Protein AF-A0A7W6JEL3-F1 (afdb_monomer)

Mean predicted aligned error: 12.65 Å

Solvent-accessible surface area (backbone atoms only — not comparable to full-atom values): 7983 Å² total; per-residue (Å²): 144,86,88,85,83,89,83,84,85,78,84,80,85,81,78,79,81,81,77,80,80,76,74,81,76,77,77,74,63,76,65,73,78,26,71,83,51,89,90,61,58,44,45,56,64,44,79,46,52,68,56,49,46,54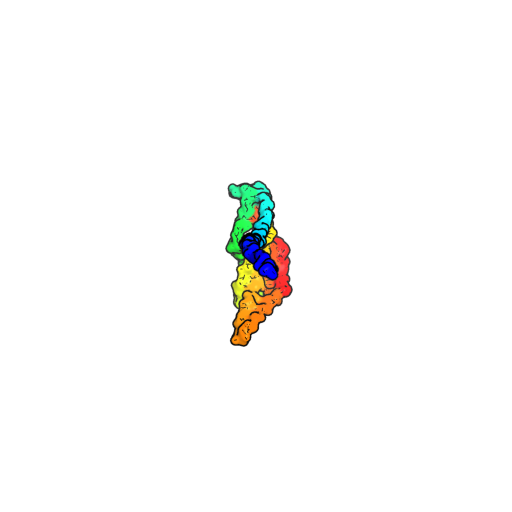,54,48,54,57,47,39,60,72,78,41,72,82,64,58,60,80,79,26,67,43,73,50,48,45,84,67,45,58,27,33,46,35,36,44,32,45,74,70,42,74,44,96,87,72,46,75,49,69,65,79,44,59,63,30,61,28,33,34,33,30,17,51,80,53,52,75,42,79,75,44,62,37,99

Nearest PDB structures (foldseek):
  6ue5-assembly1_A  TM=3.351E-01  e=3.916E+00  Homo sapiens
  6ud7-assembly1_A  TM=3.913E-01  e=7.411E+00  Homo sapiens
  8cht-assembly4_D  TM=2.716E-01  e=5.234E+00  Homo sapiens
  8cht-assembly1_A  TM=3.547E-01  e=9.904E+00  Homo sapiens

Secondary structure (DSSP, 8-state):
--------------------------PPPPPPPPPP-SSSTTS-S--SHHHHHHHHHHHHHHH-TT--TTTS-EEEEEE-SSEEEEEEE---EE-TTS-EE-----SSEEEEEETTT--EEEEEE--

pLDDT: mean 81.0, std 17.25, range [42.19, 98.31]

Structure (mmCIF, N/CA/C/O backbone):
data_AF-A0A7W6JEL3-F1
#
_entry.id   AF-A0A7W6JEL3-F1
#
loop_
_atom_site.group_PDB
_atom_site.id
_atom_site.type_symbol
_atom_site.label_atom_id
_atom_site.label_alt_id
_atom_site.label_comp_id
_atom_site.label_asym_id
_atom_site.label_entity_id
_atom_site.label_seq_id
_atom_site.pdbx_PDB_ins_code
_atom_site.Cartn_x
_atom_site.Cartn_y
_atom_site.Cartn_z
_atom_site.occupancy
_atom_site.B_iso_or_equiv
_atom_site.auth_seq_id
_atom_site.auth_comp_id
_atom_site.auth_asym_id
_atom_site.auth_atom_id
_atom_site.pdbx_PDB_model_num
ATOM 1 N N . MET A 1 1 ? 8.467 93.451 22.402 1.00 47.28 1 MET A N 1
ATOM 2 C CA . MET A 1 1 ? 9.719 92.670 22.307 1.00 47.28 1 MET A CA 1
ATOM 3 C C . MET A 1 1 ? 9.580 91.406 23.145 1.00 47.28 1 MET A C 1
ATOM 5 O O . MET A 1 1 ? 9.642 91.501 24.361 1.00 47.28 1 MET A O 1
ATOM 9 N N . SER A 1 2 ? 9.320 90.256 22.518 1.00 46.19 2 SER A N 1
ATOM 10 C CA . SER A 1 2 ? 9.691 88.911 23.001 1.00 46.19 2 SER A CA 1
ATOM 11 C C . SER A 1 2 ? 9.225 87.860 21.992 1.00 46.19 2 SER A C 1
ATOM 13 O O . SER A 1 2 ? 8.099 87.906 21.508 1.00 46.19 2 SER A O 1
ATOM 15 N N . ASN A 1 3 ? 10.159 86.982 21.637 1.00 46.56 3 ASN A N 1
ATOM 16 C CA . ASN A 1 3 ? 10.124 85.982 20.571 1.00 46.56 3 ASN A CA 1
ATOM 17 C C . ASN A 1 3 ? 9.590 84.633 21.069 1.00 46.56 3 ASN A C 1
ATOM 19 O O . ASN A 1 3 ? 10.054 84.210 22.119 1.00 46.56 3 ASN A O 1
ATOM 23 N N . VAL A 1 4 ? 8.815 83.897 20.256 1.00 47.16 4 VAL A N 1
ATOM 24 C CA . VAL A 1 4 ? 8.745 82.408 20.238 1.00 47.16 4 VAL A CA 1
ATOM 25 C C . VAL A 1 4 ? 8.256 81.978 18.835 1.00 47.16 4 VAL A C 1
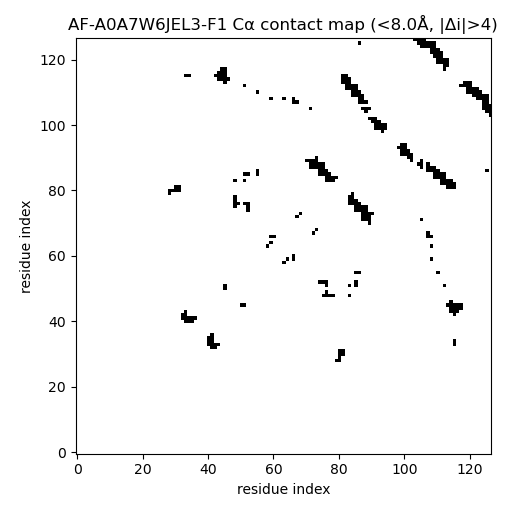ATOM 27 O O . VAL A 1 4 ? 7.114 82.233 18.483 1.00 47.16 4 VAL A O 1
ATOM 30 N N . ARG A 1 5 ? 9.124 81.692 17.852 1.00 48.59 5 ARG A N 1
ATOM 31 C CA . ARG A 1 5 ? 9.726 80.403 17.422 1.00 48.59 5 ARG A CA 1
ATOM 32 C C . ARG A 1 5 ? 8.787 79.195 17.202 1.00 48.59 5 ARG A C 1
ATOM 34 O O . ARG A 1 5 ? 8.377 78.546 18.147 1.00 48.59 5 ARG A O 1
ATOM 41 N N . SER A 1 6 ? 8.693 78.826 15.916 1.00 49.75 6 SER A N 1
ATOM 42 C CA . SER A 1 6 ? 8.885 77.483 15.325 1.00 49.75 6 SER A CA 1
ATOM 43 C C . SER A 1 6 ? 8.018 76.306 15.787 1.00 49.75 6 SER A C 1
ATOM 45 O O . SER A 1 6 ? 8.228 75.749 16.855 1.00 49.75 6 SER A O 1
ATOM 47 N N . GLY A 1 7 ? 7.221 75.784 14.850 1.00 42.19 7 GLY A N 1
ATOM 48 C CA . GLY A 1 7 ? 6.762 74.394 14.836 1.00 42.19 7 GLY A CA 1
ATOM 49 C C . GLY A 1 7 ? 6.867 73.829 13.420 1.00 42.19 7 GLY A C 1
ATOM 50 O O . GLY A 1 7 ? 6.005 74.081 12.586 1.00 42.19 7 GLY A O 1
ATOM 51 N N . ARG A 1 8 ? 7.960 73.115 13.125 1.00 53.59 8 ARG A N 1
ATOM 52 C CA . ARG A 1 8 ? 8.135 72.335 11.891 1.00 53.59 8 ARG A CA 1
ATOM 53 C C . ARG A 1 8 ? 7.361 71.022 12.041 1.00 53.59 8 ARG A C 1
ATOM 55 O O . ARG A 1 8 ? 7.678 70.240 12.931 1.00 53.59 8 ARG A O 1
ATOM 62 N N . LEU A 1 9 ? 6.382 70.774 11.173 1.00 47.34 9 LEU A N 1
ATOM 63 C CA . LEU A 1 9 ? 5.731 69.470 11.028 1.00 47.34 9 LEU A CA 1
ATOM 64 C C . LEU A 1 9 ? 6.640 68.556 10.194 1.00 47.34 9 LEU A C 1
ATOM 66 O O . LEU A 1 9 ? 6.787 68.741 8.989 1.00 47.34 9 LEU A O 1
ATOM 70 N N . LEU A 1 10 ? 7.283 67.595 10.856 1.00 50.53 10 LEU A N 1
ATOM 71 C CA . LEU A 1 10 ? 7.956 66.471 10.208 1.00 50.53 10 LEU A CA 1
ATOM 72 C C . LEU A 1 10 ? 6.891 65.442 9.815 1.00 50.53 10 LEU A C 1
ATOM 74 O O . LEU A 1 10 ? 6.297 64.797 10.677 1.00 50.53 10 LEU A O 1
ATOM 78 N N . ALA A 1 11 ? 6.647 65.298 8.514 1.00 52.59 11 ALA A N 1
ATOM 79 C CA . ALA A 1 11 ? 5.865 64.198 7.968 1.00 52.59 11 ALA A CA 1
ATOM 80 C C . ALA A 1 11 ? 6.706 62.913 8.049 1.00 52.59 11 ALA A C 1
ATOM 82 O O . ALA A 1 11 ? 7.673 62.739 7.307 1.00 52.59 11 ALA A O 1
ATOM 83 N N . GLY A 1 12 ? 6.370 62.042 9.002 1.00 46.34 12 GLY A N 1
ATOM 84 C CA . GLY A 1 12 ? 6.968 60.720 9.150 1.00 46.34 12 GLY A CA 1
ATOM 85 C C . GLY A 1 12 ? 6.472 59.774 8.059 1.00 46.34 12 GLY A C 1
ATOM 86 O O . GLY A 1 12 ? 5.287 59.456 7.989 1.00 46.34 12 GLY A O 1
ATOM 87 N N . LEU A 1 13 ? 7.394 59.325 7.212 1.00 54.09 13 LEU A N 1
ATOM 88 C CA . LEU A 1 13 ? 7.188 58.294 6.201 1.00 54.09 13 LEU A CA 1
ATOM 89 C C . LEU A 1 13 ? 7.050 56.926 6.901 1.00 54.09 13 LEU A C 1
ATOM 91 O O . LEU A 1 13 ? 8.045 56.332 7.310 1.00 54.09 13 LEU A O 1
ATOM 95 N N . CYS A 1 14 ? 5.822 56.429 7.071 1.00 45.66 14 CYS A N 1
ATOM 96 C CA . CYS A 1 14 ? 5.573 55.048 7.495 1.00 45.66 14 CYS A CA 1
ATOM 97 C C . CYS A 1 14 ? 5.811 54.101 6.311 1.00 45.66 14 CYS A C 1
ATOM 99 O O . CYS A 1 14 ? 4.970 53.979 5.423 1.00 45.66 14 CYS A O 1
ATOM 101 N N . VAL A 1 15 ? 6.961 53.428 6.297 1.00 58.44 15 VAL A N 1
ATOM 102 C CA . VAL A 1 15 ? 7.229 52.314 5.381 1.00 58.44 15 VAL A CA 1
ATOM 103 C C . VAL A 1 15 ? 6.562 51.063 5.953 1.00 58.44 15 VAL A C 1
ATOM 105 O O . VAL A 1 15 ? 6.991 50.531 6.974 1.00 58.44 15 VAL A O 1
ATOM 108 N N . VAL A 1 16 ? 5.490 50.603 5.306 1.00 57.47 16 VAL A N 1
ATOM 109 C CA . VAL A 1 16 ? 4.838 49.326 5.619 1.00 57.47 16 VAL A CA 1
ATOM 110 C C . VAL A 1 16 ? 5.674 48.207 5.001 1.00 57.47 16 VAL A C 1
ATOM 112 O O . VAL A 1 16 ? 5.697 48.034 3.784 1.00 57.47 16 VAL A O 1
ATOM 115 N N . VAL A 1 17 ? 6.388 47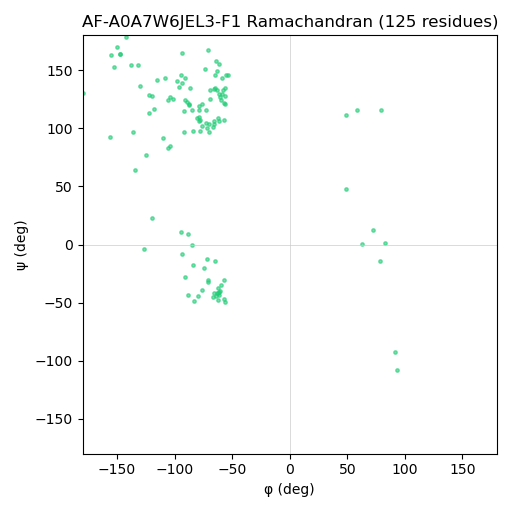.454 5.837 1.00 56.91 17 VAL A N 1
ATOM 116 C CA . VAL A 1 17 ? 7.102 46.241 5.421 1.00 56.91 17 VAL A CA 1
ATOM 117 C C . VAL A 1 17 ? 6.074 45.115 5.291 1.00 56.91 17 VAL A C 1
ATOM 119 O O . VAL A 1 17 ? 5.666 44.512 6.280 1.00 56.91 17 VAL A O 1
ATOM 122 N N . LEU A 1 18 ? 5.616 44.860 4.064 1.00 55.00 18 LEU A N 1
ATOM 123 C CA . LEU A 1 18 ? 4.809 43.689 3.718 1.00 55.00 18 LEU A CA 1
ATOM 124 C C . LEU A 1 18 ? 5.704 42.445 3.790 1.00 55.00 18 LEU A C 1
ATOM 126 O O . LEU A 1 18 ? 6.456 42.147 2.864 1.00 55.00 18 LEU A O 1
ATOM 130 N N . GLY A 1 19 ? 5.662 41.747 4.923 1.00 49.75 19 GLY A N 1
ATOM 131 C CA . GLY A 1 19 ? 6.323 40.458 5.089 1.00 49.75 19 GLY A CA 1
ATOM 132 C C . GLY A 1 19 ? 5.617 39.386 4.263 1.00 49.75 19 GLY A C 1
ATOM 133 O O . GLY A 1 19 ? 4.555 38.905 4.650 1.00 49.75 19 GLY A O 1
ATOM 134 N N . SER A 1 20 ? 6.208 39.001 3.133 1.00 58.75 20 SER A N 1
ATOM 135 C CA . SER A 1 20 ? 5.816 37.800 2.394 1.00 58.75 20 SER A CA 1
ATOM 136 C C . SER A 1 20 ? 6.134 36.570 3.243 1.00 58.75 20 SER A C 1
ATOM 138 O O . SER A 1 20 ? 7.293 36.175 3.369 1.00 58.75 20 SER A O 1
ATOM 140 N N . ALA A 1 21 ? 5.111 35.965 3.843 1.00 58.12 21 ALA A N 1
ATOM 141 C CA . ALA A 1 21 ? 5.228 34.654 4.461 1.00 58.12 21 ALA A CA 1
ATOM 142 C C . ALA A 1 21 ? 5.488 33.622 3.353 1.00 58.12 21 ALA A C 1
ATOM 144 O O . ALA A 1 21 ? 4.578 33.231 2.625 1.00 58.12 21 ALA A O 1
ATOM 145 N N . ALA A 1 22 ? 6.746 33.214 3.190 1.00 57.75 22 ALA A N 1
ATOM 146 C CA . ALA A 1 22 ? 7.095 32.083 2.348 1.00 57.75 22 ALA A CA 1
ATOM 147 C C . ALA A 1 22 ? 6.508 30.818 2.988 1.00 57.75 22 ALA A C 1
ATOM 149 O O . ALA A 1 22 ? 6.993 30.346 4.016 1.00 57.75 22 ALA A O 1
ATOM 150 N N . THR A 1 23 ? 5.436 30.283 2.405 1.00 65.38 23 THR A N 1
ATOM 151 C CA . THR A 1 23 ? 4.964 28.931 2.712 1.00 65.38 23 THR A CA 1
ATOM 152 C C . THR A 1 23 ? 6.110 27.952 2.459 1.00 65.38 23 THR A C 1
ATOM 154 O O . THR A 1 23 ? 6.687 27.991 1.370 1.00 65.38 23 THR A O 1
ATOM 157 N N . PRO A 1 24 ? 6.465 27.080 3.418 1.00 54.34 24 PRO A N 1
ATOM 158 C CA . PRO A 1 24 ? 7.474 26.063 3.182 1.00 54.34 24 PRO A CA 1
ATOM 159 C C . PRO A 1 24 ? 6.972 25.130 2.077 1.00 54.34 24 PRO A C 1
ATOM 161 O O . PRO A 1 24 ? 6.039 24.353 2.278 1.00 54.34 24 PRO A O 1
ATOM 164 N N . THR A 1 25 ? 7.580 25.216 0.895 1.00 59.41 25 THR A N 1
ATOM 165 C CA . THR A 1 25 ? 7.411 24.220 -0.161 1.00 59.41 25 THR A CA 1
ATOM 166 C C . THR A 1 25 ? 7.930 22.901 0.392 1.00 59.41 25 THR A C 1
ATOM 168 O O . THR A 1 25 ? 9.136 22.728 0.574 1.00 59.41 25 THR A O 1
ATOM 171 N N . ARG A 1 26 ? 7.016 21.979 0.715 1.00 62.94 26 ARG A N 1
ATOM 172 C CA . ARG A 1 26 ? 7.356 20.589 1.023 1.00 62.94 26 ARG A CA 1
ATOM 173 C C . ARG A 1 26 ? 8.108 20.050 -0.189 1.00 62.94 26 ARG A C 1
ATOM 175 O O . ARG A 1 26 ? 7.505 19.879 -1.243 1.00 62.94 26 ARG A O 1
ATOM 182 N N . ALA A 1 27 ? 9.419 19.868 -0.051 1.00 58.34 27 ALA A N 1
ATOM 183 C CA . ALA A 1 27 ? 10.243 19.316 -1.112 1.00 58.34 27 ALA A CA 1
ATOM 184 C C . ALA A 1 27 ? 9.664 17.954 -1.513 1.00 58.34 27 ALA A C 1
ATOM 186 O O . ALA A 1 27 ? 9.502 17.071 -0.666 1.00 58.34 27 ALA A O 1
ATOM 187 N N . GLU A 1 28 ? 9.296 17.823 -2.784 1.00 62.38 28 GLU A N 1
ATOM 188 C CA . GLU A 1 28 ? 8.890 16.549 -3.358 1.00 62.38 28 GLU A CA 1
ATOM 189 C C . GLU A 1 28 ? 10.090 15.595 -3.258 1.00 62.38 28 GLU A C 1
ATOM 191 O O . GLU A 1 28 ? 11.214 16.003 -3.581 1.00 62.38 28 GLU A O 1
ATOM 196 N N . PRO A 1 29 ? 9.918 14.371 -2.728 1.00 62.16 29 PRO A N 1
ATOM 197 C CA . PRO A 1 29 ? 11.033 13.449 -2.599 1.00 62.16 29 PRO A CA 1
ATOM 198 C C . PRO A 1 29 ? 11.611 13.164 -3.988 1.00 62.16 29 PRO A C 1
ATOM 200 O O . PRO A 1 29 ? 10.892 12.751 -4.898 1.00 62.16 29 PRO A O 1
ATOM 203 N N . ALA A 1 30 ? 12.913 13.407 -4.151 1.00 59.31 30 ALA A N 1
ATOM 204 C CA . ALA A 1 30 ? 13.611 13.149 -5.402 1.00 59.31 30 ALA A CA 1
ATOM 205 C C . ALA A 1 30 ? 13.450 11.670 -5.779 1.00 59.31 30 ALA A C 1
ATOM 207 O O . ALA A 1 30 ? 13.799 10.788 -4.996 1.00 59.31 30 ALA A O 1
ATOM 208 N N . THR A 1 31 ? 12.886 11.410 -6.957 1.00 63.66 31 THR A N 1
ATOM 209 C CA . THR A 1 31 ? 12.661 10.058 -7.472 1.00 63.66 31 THR A CA 1
ATOM 210 C C . THR A 1 31 ? 13.903 9.596 -8.224 1.00 63.66 31 THR A C 1
ATOM 212 O O . THR A 1 31 ? 14.327 10.230 -9.193 1.00 63.66 31 THR A O 1
ATOM 215 N N . THR A 1 32 ? 14.499 8.489 -7.789 1.00 70.69 32 THR A N 1
ATOM 216 C CA . THR A 1 32 ? 15.625 7.869 -8.492 1.00 70.69 32 THR A CA 1
ATOM 217 C C . THR A 1 32 ? 15.133 7.272 -9.822 1.00 70.69 32 THR A C 1
ATOM 219 O O . THR A 1 32 ? 14.114 6.575 -9.827 1.00 70.69 32 THR A O 1
ATOM 222 N N . PRO A 1 33 ? 15.817 7.501 -10.965 1.00 80.56 33 PRO A N 1
ATOM 223 C CA . PRO A 1 33 ? 15.437 6.895 -12.240 1.00 80.56 33 PRO A CA 1
ATOM 224 C C . PRO A 1 33 ? 15.435 5.366 -12.152 1.00 80.56 33 PRO A C 1
ATOM 226 O O . PRO A 1 33 ? 16.394 4.765 -11.666 1.00 80.56 33 PRO A O 1
ATOM 229 N N . CYS A 1 34 ? 14.374 4.729 -12.647 1.00 89.00 34 CYS A N 1
ATOM 230 C CA . CYS A 1 34 ? 14.258 3.276 -12.580 1.00 89.00 34 CYS A CA 1
ATOM 231 C C . CYS A 1 34 ? 15.199 2.574 -13.573 1.00 89.00 34 CYS A C 1
ATOM 233 O O . CYS A 1 34 ? 15.486 3.117 -14.645 1.00 89.00 34 CYS A O 1
ATOM 235 N N . PRO A 1 35 ? 15.658 1.346 -13.265 1.00 88.06 35 PRO A N 1
ATOM 236 C CA . PRO A 1 35 ? 16.489 0.584 -14.185 1.00 88.06 35 PRO A CA 1
ATOM 237 C C . PRO A 1 35 ? 15.753 0.291 -15.508 1.00 88.06 35 PRO A C 1
ATOM 239 O O . PRO A 1 35 ? 14.515 0.248 -15.545 1.00 88.06 35 PRO A O 1
ATOM 242 N N . PRO A 1 36 ? 16.491 0.065 -16.610 1.00 87.06 36 PRO A N 1
ATOM 243 C CA . PRO A 1 36 ? 15.900 -0.347 -17.877 1.00 87.06 36 PRO A CA 1
ATOM 244 C C . PRO A 1 36 ? 15.134 -1.664 -17.719 1.00 87.06 36 PRO A C 1
ATOM 246 O O . PRO A 1 36 ? 15.664 -2.645 -17.200 1.00 87.06 36 PRO A O 1
ATOM 249 N N . ARG A 1 37 ? 13.888 -1.692 -18.192 1.00 82.75 37 ARG A N 1
ATOM 250 C CA . ARG A 1 37 ? 13.009 -2.866 -18.167 1.00 82.75 37 ARG A CA 1
ATOM 251 C C . ARG A 1 37 ? 12.089 -2.862 -19.381 1.00 82.75 37 ARG A C 1
ATOM 253 O O . ARG A 1 37 ? 11.946 -1.841 -20.050 1.00 82.75 37 ARG A O 1
ATOM 260 N N . TRP A 1 38 ? 11.475 -4.007 -19.660 1.00 76.81 38 TRP A N 1
ATOM 261 C CA . TRP A 1 38 ? 10.485 -4.140 -20.728 1.00 76.81 38 TRP A CA 1
ATOM 262 C C . TRP A 1 38 ? 9.254 -3.264 -20.441 1.00 76.81 38 TRP A C 1
ATOM 264 O O . TRP A 1 38 ? 8.907 -3.036 -19.281 1.00 76.81 38 TRP A O 1
ATOM 274 N N . GLY A 1 39 ? 8.590 -2.781 -21.496 1.00 82.50 39 GLY A N 1
ATOM 275 C CA . GLY A 1 39 ? 7.463 -1.849 -21.387 1.00 82.50 39 GLY A CA 1
ATOM 276 C C . GLY A 1 39 ? 7.920 -0.396 -21.495 1.00 82.50 39 GLY A C 1
ATOM 277 O O . GLY A 1 39 ? 8.290 0.037 -22.582 1.00 82.50 39 GLY A O 1
ATOM 278 N N . GLU A 1 40 ? 7.897 0.341 -20.381 1.00 80.75 40 GLU A N 1
ATOM 279 C CA . GLU A 1 40 ? 8.316 1.749 -20.303 1.00 80.75 40 GLU A CA 1
ATOM 280 C C . GLU A 1 40 ? 9.628 1.887 -19.499 1.00 80.75 40 GLU A C 1
ATOM 282 O O . GLU A 1 40 ? 9.593 2.010 -18.268 1.00 80.75 40 GLU A O 1
ATOM 287 N N . PRO A 1 41 ? 10.805 1.849 -20.160 1.00 81.31 41 PRO A N 1
ATOM 288 C CA . PRO A 1 41 ? 12.099 1.962 -19.492 1.00 81.31 41 PRO A CA 1
ATOM 289 C C . PRO A 1 41 ? 12.230 3.272 -18.712 1.00 81.31 41 PRO A C 1
ATOM 291 O O . PRO A 1 41 ? 11.761 4.320 -19.154 1.00 81.31 41 PRO A O 1
ATOM 294 N N . GLY A 1 42 ? 12.893 3.226 -17.556 1.00 83.62 42 GLY A N 1
ATOM 295 C CA . GLY A 1 42 ? 13.135 4.417 -16.736 1.00 83.62 42 GLY A CA 1
ATOM 296 C C . GLY A 1 42 ? 11.942 4.877 -15.899 1.00 83.62 42 GLY A C 1
ATOM 297 O O . GLY A 1 42 ? 12.136 5.655 -14.967 1.00 83.62 42 GLY A O 1
ATOM 298 N N . LYS A 1 43 ? 10.726 4.379 -16.170 1.00 87.38 43 LYS A N 1
ATOM 299 C CA . LYS A 1 43 ? 9.529 4.749 -15.409 1.00 87.38 43 LYS A CA 1
ATOM 300 C C . LYS A 1 43 ? 9.221 3.775 -14.269 1.00 87.38 43 LYS A C 1
ATOM 302 O O . LYS A 1 43 ? 9.404 2.560 -14.440 1.00 87.38 43 LYS A O 1
ATOM 307 N N . PRO A 1 44 ? 8.678 4.274 -13.143 1.00 91.31 44 PRO A N 1
ATOM 308 C CA . PRO A 1 44 ? 8.132 3.425 -12.092 1.00 91.31 44 PRO A CA 1
ATOM 309 C C . PRO A 1 44 ? 7.061 2.454 -12.599 1.00 91.31 44 PRO A C 1
ATOM 311 O O . PRO A 1 44 ? 6.296 2.776 -13.506 1.00 91.31 44 PRO A O 1
ATOM 314 N N . LEU A 1 45 ? 7.010 1.257 -12.017 1.00 93.31 45 LEU A N 1
ATOM 315 C CA . LEU A 1 45 ? 5.933 0.285 -12.205 1.00 93.31 45 LEU A CA 1
ATOM 316 C C . LEU A 1 45 ? 4.716 0.632 -11.347 1.00 93.31 45 LEU A C 1
ATOM 318 O O . LEU A 1 45 ? 3.592 0.582 -11.832 1.00 93.31 45 LEU A O 1
ATOM 322 N N . VAL A 1 46 ? 4.948 0.997 -10.087 1.00 95.50 46 VAL A N 1
ATOM 323 C CA . VAL A 1 46 ? 3.900 1.345 -9.121 1.00 95.50 46 VAL A CA 1
ATOM 324 C C . VAL A 1 46 ? 3.887 2.861 -8.969 1.00 95.50 46 VAL A C 1
ATOM 326 O O . VAL A 1 46 ? 4.559 3.430 -8.107 1.00 95.50 46 VAL A O 1
ATOM 329 N N . THR A 1 47 ? 3.168 3.526 -9.868 1.00 94.50 47 THR A N 1
ATOM 330 C CA . THR A 1 47 ? 3.153 4.993 -9.991 1.00 94.50 47 THR A CA 1
ATOM 331 C C . THR A 1 47 ? 2.184 5.678 -9.034 1.00 94.50 47 THR A C 1
ATOM 333 O O . THR A 1 47 ? 2.327 6.876 -8.806 1.00 94.50 47 THR A O 1
ATOM 336 N N . SER A 1 48 ? 1.217 4.949 -8.472 1.00 96.69 48 SER A N 1
ATOM 337 C CA . SER A 1 48 ? 0.128 5.527 -7.685 1.00 96.69 48 SER A CA 1
ATOM 338 C C . SER A 1 48 ? -0.091 4.809 -6.354 1.00 96.69 48 SER A C 1
ATOM 340 O O . SER A 1 48 ? 0.209 3.617 -6.213 1.00 96.69 48 SER A O 1
ATOM 342 N N . ALA A 1 49 ? -0.656 5.542 -5.392 1.00 97.69 49 ALA A N 1
ATOM 343 C CA . ALA A 1 49 ? -1.035 5.015 -4.086 1.00 97.69 49 ALA A CA 1
ATOM 344 C C . ALA A 1 49 ? -2.079 3.894 -4.222 1.00 97.69 49 ALA A C 1
ATOM 346 O O . ALA A 1 49 ? -1.966 2.861 -3.570 1.00 97.69 49 ALA A O 1
ATOM 347 N N . GLU A 1 50 ? -3.045 4.046 -5.131 1.00 98.31 50 GLU A N 1
ATOM 348 C CA . GLU A 1 50 ? -4.102 3.061 -5.391 1.00 98.31 50 GLU A CA 1
ATOM 349 C C . GLU A 1 50 ? -3.520 1.731 -5.875 1.00 98.31 50 GLU A C 1
ATOM 351 O O . GLU A 1 50 ? -3.939 0.663 -5.431 1.00 98.31 50 GLU A O 1
ATOM 356 N N . THR A 1 51 ? -2.509 1.787 -6.747 1.00 98.25 51 THR A N 1
ATOM 357 C CA . THR A 1 51 ? -1.819 0.586 -7.234 1.00 98.25 51 THR A CA 1
ATOM 358 C C . THR A 1 51 ? -1.062 -0.102 -6.098 1.00 98.25 51 THR A C 1
ATOM 360 O O . THR A 1 51 ? -1.120 -1.325 -5.967 1.00 98.25 51 THR A O 1
ATOM 363 N N . ALA A 1 52 ? -0.388 0.670 -5.241 1.00 98.19 52 ALA A N 1
ATOM 364 C CA . ALA A 1 52 ? 0.321 0.134 -4.082 1.00 98.19 52 ALA A CA 1
ATOM 365 C C . ALA A 1 52 ? -0.641 -0.534 -3.079 1.00 98.19 52 ALA A C 1
ATOM 367 O O . ALA A 1 52 ? -0.367 -1.635 -2.603 1.00 98.19 52 ALA A O 1
ATOM 368 N N . ILE A 1 53 ? -1.800 0.082 -2.820 1.00 98.19 53 ILE A N 1
ATOM 369 C CA . ILE A 1 53 ? -2.872 -0.482 -1.984 1.00 98.19 53 ILE A CA 1
ATOM 370 C C . ILE A 1 53 ? -3.408 -1.784 -2.591 1.00 98.19 53 ILE A C 1
ATOM 372 O O . ILE A 1 53 ? -3.581 -2.764 -1.872 1.00 98.19 53 ILE A O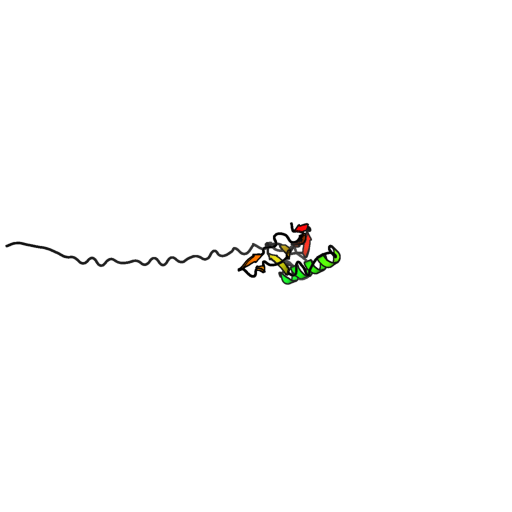 1
ATOM 376 N N . ALA A 1 54 ? -3.633 -1.837 -3.907 1.00 98.19 54 ALA A N 1
ATOM 377 C CA . ALA A 1 54 ? -4.114 -3.049 -4.568 1.00 98.19 54 ALA A CA 1
ATOM 378 C C . ALA A 1 54 ? -3.123 -4.221 -4.434 1.00 98.19 54 ALA A C 1
ATOM 380 O O . ALA A 1 54 ? -3.536 -5.347 -4.150 1.00 98.19 54 ALA A O 1
ATOM 381 N N . ILE A 1 55 ? -1.818 -3.952 -4.581 1.00 97.75 55 ILE A N 1
ATOM 382 C CA . ILE A 1 55 ? -0.760 -4.948 -4.348 1.00 97.75 55 ILE A CA 1
ATOM 383 C C . ILE A 1 55 ? -0.777 -5.405 -2.887 1.00 97.75 55 ILE A C 1
ATOM 385 O O . ILE A 1 55 ? -0.774 -6.606 -2.626 1.00 97.75 55 ILE A O 1
ATOM 389 N N . TYR A 1 56 ? -0.846 -4.466 -1.939 1.00 97.00 56 TYR A N 1
ATOM 390 C CA . TYR A 1 56 ? -0.923 -4.780 -0.514 1.00 97.00 56 TYR A CA 1
ATOM 391 C C . TYR A 1 56 ? -2.110 -5.688 -0.187 1.00 97.00 56 TYR A C 1
ATOM 393 O O . TYR A 1 56 ? -1.909 -6.720 0.437 1.00 97.00 56 TYR A O 1
ATOM 401 N N . VAL A 1 57 ? -3.321 -5.367 -0.653 1.00 95.94 57 VAL A N 1
ATOM 402 C CA . VAL A 1 57 ? -4.526 -6.174 -0.382 1.00 95.94 57 VAL A CA 1
ATOM 403 C C . VAL A 1 57 ? -4.398 -7.584 -0.966 1.00 95.94 57 VAL A C 1
ATOM 405 O O . VAL A 1 57 ? -4.830 -8.556 -0.343 1.00 95.94 57 VAL A O 1
ATOM 408 N N . ALA A 1 58 ? -3.789 -7.722 -2.148 1.00 96.38 58 ALA A N 1
ATOM 409 C CA . ALA A 1 58 ? -3.529 -9.031 -2.738 1.00 96.38 58 ALA A CA 1
ATOM 410 C C . ALA A 1 58 ? -2.556 -9.863 -1.883 1.00 96.38 58 ALA A C 1
ATOM 412 O O . ALA A 1 58 ? -2.825 -11.040 -1.644 1.00 96.38 58 ALA A O 1
ATOM 413 N N . VAL A 1 59 ? -1.472 -9.246 -1.395 1.00 94.62 59 VAL A N 1
ATOM 414 C CA . VAL A 1 59 ? -0.489 -9.883 -0.501 1.00 94.62 59 VAL A CA 1
ATOM 415 C C . VAL A 1 59 ? -1.099 -10.208 0.861 1.00 94.62 59 VAL A C 1
ATOM 417 O O . VAL A 1 59 ? -0.918 -11.313 1.355 1.00 94.62 59 VAL A O 1
ATOM 420 N N . GLU A 1 60 ? -1.844 -9.282 1.462 1.00 94.62 60 GLU A N 1
ATOM 421 C CA . GLU A 1 60 ? -2.501 -9.441 2.762 1.00 94.62 60 GLU A CA 1
ATOM 422 C C . GLU A 1 60 ? -3.438 -10.648 2.759 1.00 94.62 60 GLU A C 1
ATOM 424 O O . GLU A 1 60 ? -3.361 -11.489 3.650 1.00 94.62 60 GLU A O 1
ATOM 429 N N . ARG A 1 61 ? -4.271 -10.784 1.721 1.00 93.75 61 ARG A N 1
ATOM 430 C CA . ARG A 1 61 ? -5.214 -11.901 1.599 1.00 93.75 61 ARG A CA 1
ATOM 431 C C . ARG A 1 61 ? -4.523 -13.267 1.567 1.00 93.75 61 ARG A C 1
ATOM 433 O O . ARG A 1 61 ? -5.098 -14.236 2.053 1.00 93.75 61 ARG A O 1
ATOM 440 N N . ASP A 1 62 ? -3.339 -13.348 0.965 1.00 93.25 62 ASP A N 1
ATOM 441 C CA . ASP A 1 62 ? -2.600 -14.603 0.800 1.00 93.25 62 ASP A CA 1
ATOM 442 C C . ASP A 1 62 ? -1.693 -14.901 2.005 1.00 93.25 62 ASP A C 1
ATOM 444 O O . ASP A 1 62 ? -1.664 -16.012 2.529 1.00 93.25 62 ASP A O 1
ATOM 448 N N . PHE A 1 63 ? -0.985 -13.882 2.494 1.00 90.00 63 PHE A N 1
ATOM 449 C CA . PHE A 1 63 ? 0.035 -14.020 3.532 1.00 90.00 63 PHE A CA 1
ATOM 450 C C . PHE A 1 63 ? -0.506 -13.849 4.957 1.00 90.00 63 PHE A C 1
ATOM 452 O O . PHE A 1 63 ? 0.052 -14.401 5.905 1.00 90.00 63 PHE A O 1
ATOM 459 N N . PHE A 1 64 ? -1.586 -13.086 5.132 1.00 90.00 64 PHE A N 1
ATOM 460 C CA . PHE A 1 64 ? -2.180 -12.785 6.433 1.00 90.00 64 PHE A CA 1
ATOM 461 C C . PHE A 1 64 ? -3.714 -12.939 6.402 1.00 90.00 64 PHE A C 1
ATOM 463 O O . PHE A 1 64 ? -4.448 -11.979 6.631 1.00 90.00 64 PHE A O 1
ATOM 470 N N . PRO A 1 65 ? -4.240 -14.159 6.166 1.00 88.50 65 PRO A N 1
ATOM 471 C CA . PRO A 1 65 ? -5.680 -14.396 6.003 1.00 88.50 65 PRO A CA 1
ATOM 472 C C . PRO A 1 65 ? -6.512 -14.113 7.266 1.00 88.50 65 PRO A C 1
ATOM 474 O O . PRO A 1 65 ? -7.734 -14.032 7.190 1.00 88.50 65 PRO A O 1
ATOM 477 N N . ALA A 1 66 ? -5.859 -13.974 8.424 1.00 89.19 66 ALA A N 1
ATOM 478 C CA . ALA A 1 66 ? -6.475 -13.597 9.695 1.00 89.19 66 ALA A CA 1
ATOM 479 C C . ALA A 1 66 ? -6.547 -12.073 9.912 1.00 89.19 66 ALA A C 1
ATOM 481 O O . ALA A 1 66 ? -6.848 -11.638 11.024 1.00 89.19 66 ALA A O 1
ATOM 482 N N . ALA A 1 67 ? -6.240 -11.266 8.890 1.00 90.50 67 ALA A N 1
ATOM 483 C CA . ALA A 1 67 ? -6.404 -9.823 8.960 1.00 90.50 67 ALA A CA 1
ATOM 484 C C . ALA A 1 67 ? -7.829 -9.442 9.380 1.00 90.50 67 ALA A C 1
ATOM 486 O O . ALA A 1 67 ? -8.798 -10.105 9.002 1.00 90.50 67 ALA A O 1
ATOM 487 N N . ASP A 1 68 ? -7.951 -8.347 10.130 1.00 90.38 68 ASP A N 1
ATOM 488 C CA . ASP A 1 68 ? -9.240 -7.807 10.564 1.00 90.38 68 ASP A CA 1
ATOM 489 C C . ASP A 1 68 ? -9.595 -6.543 9.760 1.00 90.38 68 ASP A C 1
ATOM 491 O O . ASP A 1 68 ? -9.348 -5.419 10.214 1.00 90.38 68 ASP A O 1
ATOM 495 N N . PRO A 1 69 ? -10.175 -6.687 8.553 1.00 89.69 69 PRO A N 1
ATOM 496 C CA . PRO A 1 69 ? -10.580 -5.545 7.744 1.00 89.69 69 PRO A CA 1
ATOM 497 C C . PRO A 1 69 ? -11.806 -4.824 8.317 1.00 89.69 69 PRO A C 1
ATOM 499 O O . PRO A 1 69 ? -12.125 -3.733 7.857 1.00 89.69 69 PRO A O 1
ATOM 502 N N . VAL A 1 70 ? -12.514 -5.410 9.288 1.00 90.62 70 VAL A N 1
ATOM 503 C CA . VAL A 1 70 ? -13.669 -4.767 9.929 1.00 90.62 70 VAL A CA 1
ATOM 504 C C . VAL A 1 70 ? -13.181 -3.829 11.025 1.00 90.62 70 VAL A C 1
ATOM 506 O O . VAL A 1 70 ? -13.574 -2.665 11.067 1.00 90.62 70 VAL A O 1
ATOM 509 N N . GLY A 1 71 ? -12.284 -4.311 11.884 1.00 88.94 71 GLY A N 1
ATOM 510 C CA . GLY A 1 71 ? -11.658 -3.508 12.921 1.00 88.94 71 GLY A CA 1
ATOM 511 C C . GLY A 1 71 ? -10.659 -2.494 12.373 1.00 88.94 71 GLY A C 1
ATOM 512 O O . GLY A 1 71 ? -10.527 -1.427 12.966 1.00 88.94 71 GLY A O 1
ATOM 513 N N . PHE A 1 72 ? -9.988 -2.768 11.255 1.00 91.12 72 PHE A N 1
ATOM 514 C CA . PHE A 1 72 ? -9.041 -1.847 10.622 1.00 91.12 72 PHE A CA 1
ATOM 515 C C . PHE A 1 72 ? -9.433 -1.607 9.156 1.00 91.12 72 PHE A C 1
ATOM 517 O O . PHE A 1 72 ? -8.846 -2.186 8.237 1.00 91.12 72 PHE A O 1
ATOM 524 N N . PRO A 1 73 ? -10.457 -0.775 8.904 1.00 90.62 73 PRO A N 1
ATOM 525 C CA . PRO A 1 73 ? -11.075 -0.685 7.584 1.00 90.62 73 PRO A CA 1
ATOM 526 C C . PRO A 1 73 ? -10.232 0.059 6.548 1.00 90.62 73 PRO A C 1
ATOM 528 O O . PRO A 1 73 ? -10.446 -0.123 5.350 1.00 90.62 73 PRO A O 1
ATOM 531 N N . GLN A 1 74 ? -9.276 0.884 6.978 1.00 92.69 74 GLN A N 1
ATOM 532 C CA . GLN A 1 74 ? -8.518 1.750 6.081 1.00 92.69 74 GLN A CA 1
ATOM 533 C C . GLN A 1 74 ? -7.168 1.136 5.719 1.00 92.69 74 GLN A C 1
ATOM 535 O O . GLN A 1 74 ? -6.486 0.569 6.570 1.00 92.69 74 GLN A O 1
ATOM 540 N N . VAL A 1 75 ? -6.768 1.292 4.459 1.00 94.50 75 VAL A N 1
ATOM 541 C CA . VAL A 1 75 ? -5.411 1.007 3.984 1.00 94.50 75 VAL A CA 1
ATOM 542 C C . VAL A 1 75 ? -4.844 2.298 3.426 1.00 94.50 75 VAL A C 1
ATOM 544 O O . VAL A 1 75 ? -5.473 2.938 2.585 1.00 94.50 75 VAL A O 1
ATOM 547 N N . GLU A 1 76 ? -3.663 2.677 3.890 1.00 94.69 76 GLU A N 1
ATOM 548 C CA . GLU A 1 76 ? -2.970 3.879 3.445 1.00 94.69 76 GLU A CA 1
ATOM 549 C C . GLU A 1 76 ? -1.678 3.499 2.729 1.00 94.69 76 GLU A C 1
ATOM 551 O O . GLU A 1 76 ? -0.974 2.578 3.145 1.00 94.69 76 GLU A O 1
ATOM 556 N N . ALA A 1 77 ? -1.359 4.232 1.662 1.00 97.00 77 ALA A N 1
ATOM 557 C CA . ALA A 1 77 ? -0.067 4.182 0.997 1.00 97.00 77 ALA A CA 1
ATOM 558 C C . ALA A 1 77 ? 0.604 5.556 1.076 1.00 97.00 77 ALA A C 1
ATOM 560 O O . ALA A 1 77 ? 0.123 6.538 0.511 1.00 97.00 77 ALA A O 1
ATOM 561 N N . VAL A 1 78 ? 1.742 5.613 1.762 1.00 96.25 78 VAL A N 1
ATOM 562 C CA . VAL A 1 78 ? 2.537 6.828 1.943 1.00 96.25 78 VAL A CA 1
ATOM 563 C C . VAL A 1 78 ? 3.724 6.801 0.992 1.00 96.25 78 VAL A C 1
ATOM 565 O O . VAL A 1 78 ? 4.533 5.870 1.014 1.00 96.25 78 VAL A O 1
ATOM 568 N N . ASP A 1 79 ? 3.854 7.852 0.188 1.00 96.06 79 ASP A N 1
ATOM 569 C CA . ASP A 1 79 ? 4.999 8.039 -0.695 1.00 96.06 79 ASP A CA 1
ATOM 570 C C . ASP A 1 79 ? 6.276 8.329 0.113 1.00 96.06 79 ASP A C 1
ATOM 572 O O . ASP A 1 79 ? 6.328 9.258 0.927 1.00 96.06 79 ASP A O 1
ATOM 576 N N . ARG A 1 80 ? 7.320 7.529 -0.111 1.00 95.38 80 ARG A N 1
ATOM 577 C CA . ARG A 1 80 ? 8.639 7.662 0.521 1.00 95.38 80 ARG A CA 1
ATOM 578 C C . ARG A 1 80 ? 9.759 7.895 -0.503 1.00 95.38 80 ARG A C 1
ATOM 580 O O . ARG A 1 80 ? 10.921 7.618 -0.209 1.00 95.38 80 ARG A O 1
ATOM 587 N N . GLY A 1 81 ? 9.419 8.396 -1.691 1.00 93.56 81 GLY A N 1
ATOM 588 C CA . GLY A 1 81 ? 10.332 8.617 -2.812 1.00 93.56 81 GLY A CA 1
ATOM 589 C C . GLY A 1 81 ? 10.384 7.396 -3.720 1.00 93.56 81 GLY A C 1
ATOM 590 O O . GLY A 1 81 ? 9.549 7.248 -4.611 1.00 93.56 81 GLY A O 1
ATOM 591 N N . ASP A 1 82 ? 11.327 6.492 -3.465 1.00 94.12 82 ASP A N 1
ATOM 592 C CA . ASP A 1 82 ? 11.588 5.326 -4.328 1.00 94.12 82 ASP A CA 1
ATOM 593 C C . ASP A 1 82 ? 10.682 4.113 -4.027 1.00 94.12 82 ASP A C 1
ATOM 595 O O . ASP A 1 82 ? 10.779 3.056 -4.658 1.00 94.12 82 ASP A O 1
ATOM 599 N N . TRP A 1 83 ? 9.797 4.238 -3.038 1.00 96.44 83 TRP A N 1
ATOM 600 C CA . TRP A 1 83 ? 8.924 3.167 -2.559 1.00 96.44 83 TRP A CA 1
ATOM 601 C C . TRP A 1 83 ? 7.662 3.716 -1.882 1.00 96.44 83 TRP A C 1
ATOM 603 O O . TRP A 1 83 ? 7.606 4.884 -1.494 1.00 96.44 83 TRP A O 1
ATOM 613 N N . TRP A 1 84 ? 6.664 2.848 -1.731 1.00 97.56 84 TRP A N 1
ATOM 614 C CA . TRP A 1 84 ? 5.430 3.076 -0.982 1.00 97.56 84 TRP A CA 1
ATOM 615 C C . TRP A 1 84 ? 5.484 2.347 0.358 1.00 97.56 84 TRP A C 1
ATOM 617 O O . TRP A 1 84 ? 5.718 1.137 0.384 1.00 97.56 84 TRP A O 1
ATOM 627 N N . ALA A 1 85 ? 5.249 3.061 1.459 1.00 96.81 85 ALA A N 1
ATOM 628 C CA . ALA A 1 85 ? 4.927 2.434 2.740 1.00 96.81 85 ALA A CA 1
ATOM 629 C C . ALA A 1 85 ? 3.425 2.169 2.765 1.00 96.81 85 ALA A C 1
ATOM 631 O O . ALA A 1 85 ? 2.661 3.130 2.718 1.00 96.81 85 ALA A O 1
ATOM 632 N N . VAL A 1 86 ? 3.007 0.906 2.816 1.00 96.69 86 VAL A N 1
ATOM 633 C CA . VAL A 1 86 ? 1.586 0.541 2.762 1.00 96.69 86 VAL A CA 1
ATOM 634 C C . VAL A 1 86 ? 1.203 -0.248 3.999 1.00 96.69 86 VAL A C 1
ATOM 636 O O . VAL A 1 86 ? 1.881 -1.209 4.358 1.00 96.69 86 VAL A O 1
ATOM 639 N N . PHE A 1 87 ? 0.135 0.170 4.667 1.00 93.75 87 PHE A N 1
ATOM 640 C CA . PHE A 1 87 ? -0.310 -0.437 5.916 1.00 93.75 87 PHE A CA 1
ATOM 641 C C . PHE A 1 87 ? -1.815 -0.265 6.109 1.00 93.75 87 PHE A C 1
ATOM 643 O O . PHE A 1 87 ? -2.424 0.697 5.639 1.00 93.75 87 PHE A O 1
ATOM 650 N N . ARG A 1 88 ? -2.408 -1.205 6.841 1.00 92.00 88 ARG A N 1
ATOM 651 C CA . ARG A 1 88 ? -3.800 -1.149 7.284 1.00 92.00 88 ARG A CA 1
ATOM 652 C C . ARG A 1 88 ? -3.888 -0.529 8.679 1.00 92.00 88 ARG A C 1
ATOM 654 O O . ARG A 1 88 ? -3.070 -0.833 9.545 1.00 92.00 88 ARG A O 1
ATOM 661 N N . TYR A 1 89 ? -4.883 0.326 8.904 1.00 90.12 89 TYR A N 1
ATOM 662 C CA . TYR A 1 89 ? -5.081 1.037 10.166 1.00 90.12 89 TYR A CA 1
ATOM 663 C C . TYR A 1 89 ? -6.561 1.347 10.445 1.00 90.12 89 TYR A C 1
ATOM 665 O O . TYR A 1 89 ? -7.444 1.171 9.600 1.00 90.12 89 TYR A O 1
ATOM 673 N N . ARG A 1 90 ? -6.827 1.811 11.670 1.00 88.94 90 ARG A N 1
ATOM 674 C CA . ARG A 1 90 ? -8.109 2.382 12.083 1.00 88.94 90 ARG A CA 1
ATOM 675 C C . ARG A 1 90 ? -7.922 3.897 12.192 1.00 88.94 90 ARG A C 1
ATOM 677 O O . ARG A 1 90 ? -7.009 4.319 12.906 1.00 88.94 90 ARG A O 1
ATOM 684 N N . PRO A 1 91 ? -8.725 4.712 11.489 1.00 86.75 91 PRO A N 1
ATOM 685 C CA . PRO A 1 91 ? -8.628 6.160 11.599 1.00 86.75 91 PRO A CA 1
ATOM 686 C C . PRO A 1 91 ? -8.993 6.618 13.013 1.00 86.75 91 PRO A C 1
ATOM 688 O O . PRO A 1 91 ? -9.673 5.909 13.751 1.00 86.75 91 PRO A O 1
ATOM 691 N N . ALA A 1 92 ? -8.534 7.810 13.394 1.00 87.56 92 ALA A N 1
ATOM 692 C CA . ALA A 1 92 ? -8.978 8.415 14.641 1.00 87.56 92 ALA A CA 1
ATOM 693 C C . ALA A 1 92 ? -10.487 8.687 14.569 1.00 87.56 92 ALA A C 1
ATOM 695 O O . ALA A 1 92 ? -10.973 9.243 13.581 1.00 87.56 92 ALA A O 1
ATOM 696 N N . GLU A 1 93 ? -11.209 8.308 15.615 1.00 87.62 93 GLU A N 1
ATOM 697 C CA . GLU A 1 93 ? -12.648 8.537 15.726 1.00 87.62 93 GLU A CA 1
ATOM 698 C C . GLU A 1 93 ? -12.912 9.620 16.767 1.00 87.62 93 GLU A C 1
ATOM 700 O O . GLU A 1 93 ? -12.213 9.715 17.778 1.00 87.62 93 GLU A O 1
ATOM 705 N N . GLN A 1 94 ? -13.916 10.458 16.519 1.00 88.88 94 GLN A N 1
ATOM 706 C CA . GLN A 1 94 ? -14.349 11.444 17.498 1.00 88.88 94 GLN A CA 1
ATOM 707 C C . GLN A 1 94 ? -15.394 10.806 18.416 1.00 88.88 94 GLN A C 1
ATOM 709 O O . GLN A 1 94 ? -16.436 10.339 17.957 1.00 88.88 94 GLN A O 1
ATOM 714 N N . GLY A 1 95 ? -15.092 10.761 19.711 1.00 86.12 95 GLY A N 1
ATOM 715 C CA . GLY A 1 95 ? -15.993 10.279 20.747 1.00 86.12 95 GLY A CA 1
ATOM 716 C C . GLY A 1 95 ? -17.163 11.234 20.993 1.00 86.12 95 GLY A C 1
ATOM 717 O O . GLY A 1 95 ? -17.154 12.389 20.563 1.00 86.12 95 GLY A O 1
ATOM 718 N N . ALA A 1 96 ? -18.166 10.750 21.730 1.00 86.25 96 ALA A N 1
ATOM 719 C CA . ALA A 1 96 ? -19.388 11.498 22.042 1.00 86.25 96 ALA A CA 1
ATOM 720 C C . ALA A 1 96 ? -19.122 12.835 22.762 1.00 86.25 96 ALA A C 1
ATOM 722 O O . ALA A 1 96 ? -19.846 13.803 22.544 1.00 86.25 96 ALA A O 1
ATOM 723 N N . ASP A 1 97 ? -18.050 12.901 23.552 1.00 91.12 97 ASP A N 1
ATOM 724 C CA . ASP A 1 97 ? -17.665 14.081 24.333 1.00 91.12 97 ASP A CA 1
ATOM 725 C C . ASP A 1 97 ? -16.640 14.976 23.607 1.00 91.12 97 ASP A C 1
ATOM 727 O O . ASP A 1 97 ? -16.058 15.887 24.193 1.00 91.12 97 ASP A O 1
ATOM 731 N N . GLY A 1 98 ? -16.394 14.724 22.315 1.00 89.00 98 GLY A N 1
ATOM 732 C CA . GLY A 1 98 ? -15.426 15.465 21.503 1.00 89.00 98 GLY A CA 1
ATOM 733 C C . GLY A 1 98 ? -13.973 15.003 21.656 1.00 89.00 98 GLY A C 1
ATOM 734 O O . GLY A 1 98 ? -13.095 15.563 20.997 1.00 89.00 98 GLY A O 1
ATOM 735 N N . GLU A 1 99 ? -13.712 13.979 22.473 1.00 90.12 99 GLU A N 1
ATOM 736 C CA . GLU A 1 99 ? -12.397 13.342 22.588 1.00 90.12 99 GLU A CA 1
ATOM 737 C C . GLU A 1 99 ? -11.990 12.654 21.275 1.00 90.12 99 GLU A C 1
ATOM 739 O O . GLU A 1 99 ? -12.827 12.108 20.560 1.00 90.12 99 GLU A O 1
ATOM 744 N N . LEU A 1 100 ? -10.695 12.659 20.952 1.00 87.94 100 LEU A N 1
ATOM 745 C CA . LEU A 1 100 ? -10.157 11.884 19.833 1.00 87.94 100 LEU A CA 1
ATOM 746 C C . LEU A 1 100 ? -9.698 10.517 20.338 1.00 87.94 100 LEU A C 1
ATOM 748 O O . LEU A 1 100 ? -8.732 10.414 21.094 1.00 87.94 100 LEU A O 1
ATOM 752 N N . LEU A 1 101 ? -10.361 9.463 19.875 1.00 82.69 101 LEU A N 1
ATOM 753 C CA . LEU A 1 101 ? -9.944 8.084 20.082 1.00 82.69 101 LEU A CA 1
ATOM 754 C C . LEU A 1 101 ? -8.910 7.728 19.014 1.00 82.69 101 LEU A C 1
ATOM 756 O O . LEU A 1 101 ? -9.244 7.394 17.876 1.00 82.69 101 LEU A O 1
ATOM 760 N N . LEU A 1 102 ? -7.632 7.817 19.384 1.00 78.00 102 LEU A N 1
ATOM 761 C CA . LEU A 1 102 ? -6.537 7.326 18.555 1.00 78.00 102 LEU A CA 1
ATOM 762 C C . LEU A 1 102 ? -6.260 5.861 18.878 1.00 78.00 102 LEU A C 1
ATOM 764 O O . LEU A 1 102 ? -5.917 5.515 20.006 1.00 78.00 102 LEU A O 1
ATOM 768 N N . THR A 1 103 ? -6.335 5.009 17.860 1.00 71.00 103 THR A N 1
ATOM 769 C CA . THR A 1 103 ? -5.806 3.647 17.953 1.00 71.00 103 THR A CA 1
ATOM 770 C C . THR A 1 103 ? -4.363 3.686 17.459 1.00 71.00 103 THR A C 1
ATOM 772 O O . THR A 1 103 ? -4.117 3.709 16.255 1.00 71.00 103 THR A O 1
ATOM 775 N N . SER A 1 104 ? -3.394 3.785 18.370 1.00 61.00 104 SER A N 1
ATOM 776 C CA . SER A 1 104 ? -1.982 3.655 18.001 1.00 61.00 104 SER A CA 1
ATOM 777 C C . SER A 1 104 ? -1.667 2.184 17.765 1.00 61.00 104 SER A C 1
ATOM 779 O O . SER A 1 104 ? -1.832 1.394 18.692 1.00 61.00 104 SER A O 1
ATOM 781 N N . GLY A 1 105 ? -1.205 1.841 16.561 1.00 60.88 105 GLY A N 1
ATOM 782 C CA . GLY A 1 105 ? -0.770 0.481 16.259 1.00 60.88 105 GLY A CA 1
ATOM 783 C C . GLY A 1 105 ? -1.921 -0.473 15.977 1.00 60.88 105 GLY A C 1
ATOM 784 O O . GLY A 1 105 ? -2.767 -0.730 16.829 1.00 60.88 105 GLY A O 1
ATOM 785 N N . GLY A 1 106 ? -1.983 -0.991 14.751 1.00 62.97 106 GLY A N 1
ATOM 786 C CA . GLY A 1 106 ? -3.087 -1.852 14.334 1.00 62.97 106 GLY A CA 1
ATOM 787 C C . GLY A 1 106 ? -2.843 -3.346 14.506 1.00 62.97 106 GLY A C 1
ATOM 788 O O . GLY A 1 106 ? -3.743 -4.140 14.241 1.00 62.97 106 GLY A O 1
ATOM 789 N N . GLY A 1 107 ? -1.626 -3.776 14.854 1.00 71.31 107 GLY A N 1
ATOM 790 C CA . GLY A 1 107 ? -1.264 -5.196 14.793 1.00 71.31 107 GLY A CA 1
ATOM 791 C C . GLY A 1 107 ? -1.308 -5.781 13.377 1.00 71.31 107 GLY A C 1
ATOM 792 O O . GLY A 1 107 ? -1.065 -6.971 13.214 1.00 71.31 107 GLY A O 1
ATOM 793 N N . GLN A 1 108 ? -1.645 -4.978 12.361 1.00 86.69 108 GLN A N 1
ATOM 794 C CA . GLN A 1 108 ? -1.876 -5.430 10.994 1.00 86.69 108 GLN A CA 1
ATOM 795 C C . GLN A 1 108 ? -0.609 -5.322 10.157 1.00 86.69 108 GLN A C 1
ATOM 797 O O . GLN A 1 108 ? 0.345 -4.625 10.518 1.00 86.69 108 GLN A O 1
ATOM 802 N N . LEU A 1 109 ? -0.639 -5.996 9.011 1.00 91.12 109 LEU A N 1
ATOM 803 C CA . LEU A 1 109 ? 0.442 -6.028 8.042 1.00 91.12 109 LEU A CA 1
ATOM 804 C C . LEU A 1 109 ? 0.839 -4.612 7.591 1.00 91.12 109 LEU A C 1
ATOM 806 O O . LEU A 1 109 ? -0.004 -3.781 7.257 1.00 91.12 109 LEU A O 1
ATOM 810 N N . SER A 1 110 ? 2.137 -4.365 7.540 1.00 93.81 110 SER A N 1
ATOM 811 C CA . SER A 1 110 ? 2.787 -3.200 6.952 1.00 93.81 110 SER A CA 1
ATOM 812 C C . SER A 1 110 ? 3.879 -3.710 6.026 1.00 93.81 110 SER A C 1
ATOM 814 O O . SER A 1 110 ? 4.596 -4.655 6.365 1.00 93.81 110 SER A O 1
ATOM 816 N N . VAL A 1 111 ? 3.974 -3.117 4.841 1.00 96.69 111 VAL A N 1
ATOM 817 C CA . VAL A 1 111 ? 4.927 -3.522 3.810 1.00 96.69 111 VAL A CA 1
ATOM 818 C C . VAL A 1 111 ? 5.553 -2.305 3.149 1.00 96.69 111 VAL A C 1
ATOM 820 O O . VAL A 1 111 ? 4.962 -1.225 3.055 1.00 96.69 111 VAL A O 1
ATOM 823 N N . ARG A 1 112 ? 6.748 -2.512 2.612 1.00 97.81 112 ARG A N 1
ATOM 824 C CA . ARG A 1 112 ? 7.363 -1.637 1.623 1.00 97.81 112 ARG A CA 1
ATOM 825 C C . ARG A 1 112 ? 7.100 -2.201 0.229 1.00 97.81 112 ARG A C 1
ATOM 827 O O . ARG A 1 112 ? 7.302 -3.389 0.002 1.00 97.81 112 ARG A O 1
ATOM 834 N N . ILE A 1 113 ? 6.714 -1.342 -0.713 1.00 98.12 113 ILE A N 1
ATOM 835 C CA . ILE A 1 113 ? 6.574 -1.694 -2.134 1.00 98.12 113 ILE A CA 1
ATOM 836 C C . ILE A 1 113 ? 7.471 -0.777 -2.959 1.00 98.12 113 ILE A C 1
ATOM 838 O O . IL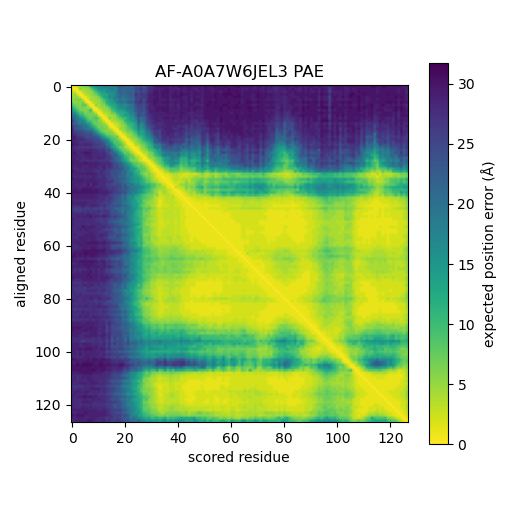E A 1 113 ? 7.242 0.431 -3.024 1.00 98.12 113 ILE A O 1
ATOM 842 N N . ALA A 1 114 ? 8.506 -1.328 -3.584 1.00 96.44 114 ALA A N 1
ATOM 843 C CA . ALA A 1 114 ? 9.405 -0.563 -4.440 1.00 96.44 114 ALA A CA 1
ATOM 844 C C . ALA A 1 114 ? 8.671 -0.046 -5.686 1.00 96.44 114 ALA A C 1
ATOM 846 O O . ALA A 1 114 ? 7.943 -0.781 -6.355 1.00 96.44 114 ALA A O 1
ATOM 847 N N . LYS A 1 115 ?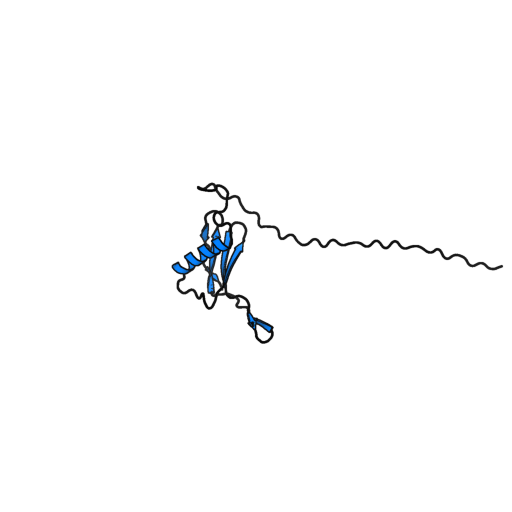 8.868 1.233 -6.030 1.00 95.25 115 LYS A N 1
ATOM 848 C CA . LYS A 1 115 ? 8.145 1.844 -7.153 1.00 95.25 115 LYS A CA 1
ATOM 849 C C . LYS A 1 115 ? 8.607 1.323 -8.508 1.00 95.25 115 LYS A C 1
ATOM 851 O O . LYS A 1 115 ? 7.799 1.250 -9.425 1.00 95.25 115 LYS A O 1
ATOM 856 N N . CYS A 1 116 ? 9.883 0.976 -8.658 1.00 93.00 116 CYS A N 1
ATOM 857 C CA . CYS A 1 116 ? 10.459 0.641 -9.961 1.00 93.00 116 CYS A CA 1
ATOM 858 C C . CYS A 1 116 ? 10.081 -0.746 -10.484 1.00 93.00 116 CYS A C 1
ATOM 860 O O . CYS A 1 116 ? 9.838 -0.897 -11.681 1.00 93.00 116 CYS A O 1
ATOM 862 N N . ASP A 1 117 ? 10.019 -1.739 -9.605 1.00 93.06 117 ASP A N 1
ATOM 863 C CA . ASP A 1 117 ? 9.811 -3.148 -9.950 1.00 93.06 117 ASP A CA 1
ATOM 864 C C . ASP A 1 117 ? 8.639 -3.790 -9.192 1.00 93.06 117 ASP A C 1
ATOM 866 O O . ASP A 1 117 ? 8.288 -4.932 -9.476 1.00 93.06 117 ASP A O 1
ATOM 870 N N . GLY A 1 118 ? 8.000 -3.062 -8.269 1.00 93.88 118 GLY A N 1
ATOM 871 C CA . GLY A 1 118 ? 6.905 -3.581 -7.453 1.00 93.88 118 GLY A CA 1
ATOM 872 C C . GLY A 1 118 ? 7.353 -4.570 -6.379 1.00 93.88 118 GLY A C 1
ATOM 873 O O . GLY A 1 118 ? 6.499 -5.244 -5.806 1.00 93.88 118 GLY A O 1
ATOM 874 N N . ALA A 1 119 ? 8.657 -4.682 -6.100 1.00 96.56 119 ALA A N 1
ATOM 875 C CA . ALA A 1 119 ? 9.159 -5.616 -5.103 1.00 96.56 119 ALA A CA 1
ATOM 876 C C . ALA A 1 119 ? 8.579 -5.302 -3.717 1.00 96.56 119 ALA A C 1
ATOM 878 O O . ALA A 1 119 ? 8.672 -4.172 -3.228 1.00 96.56 119 ALA A O 1
ATOM 879 N N . VAL A 1 120 ? 7.991 -6.321 -3.088 1.00 97.00 120 VAL A N 1
ATOM 880 C CA . VAL A 1 120 ? 7.453 -6.245 -1.728 1.00 97.00 120 VAL A CA 1
ATOM 881 C C . VAL A 1 120 ? 8.544 -6.662 -0.745 1.00 97.00 120 VAL A C 1
ATOM 883 O O . VAL A 1 120 ? 9.109 -7.749 -0.861 1.00 97.00 120 VAL A O 1
ATOM 886 N N . SER A 1 121 ? 8.852 -5.798 0.218 1.00 96.62 121 SER A N 1
ATOM 887 C CA . SER A 1 121 ? 9.872 -6.018 1.247 1.00 96.62 121 SER A CA 1
ATOM 888 C C . SER A 1 121 ? 9.434 -5.449 2.597 1.00 96.62 121 SER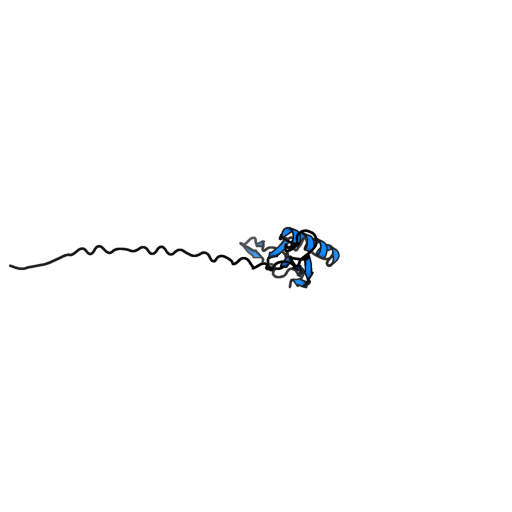 A C 1
ATOM 890 O O . SER A 1 121 ? 8.348 -4.884 2.719 1.00 96.62 121 SER A O 1
ATOM 892 N N . ASP A 1 122 ? 10.277 -5.616 3.623 1.00 94.00 122 ASP A N 1
ATOM 893 C CA . ASP A 1 122 ? 10.067 -5.081 4.977 1.00 94.00 122 ASP A CA 1
ATOM 894 C C . ASP A 1 122 ? 8.669 -5.377 5.530 1.00 94.00 122 ASP A C 1
ATOM 896 O O . ASP A 1 122 ? 7.975 -4.500 6.036 1.00 94.00 122 ASP A O 1
ATOM 900 N N . VAL A 1 123 ? 8.253 -6.635 5.408 1.00 92.19 123 VAL A N 1
ATOM 901 C CA . VAL A 1 123 ? 6.935 -7.113 5.825 1.00 92.19 123 VAL A CA 1
ATOM 902 C C . VAL A 1 123 ? 6.924 -7.325 7.339 1.00 92.19 123 VAL A C 1
ATOM 904 O O . VAL A 1 123 ? 7.649 -8.174 7.856 1.00 92.19 123 VAL A O 1
ATOM 907 N N . HIS A 1 124 ? 6.114 -6.559 8.065 1.00 90.25 124 HIS A N 1
ATOM 908 C CA . HIS A 1 124 ? 5.996 -6.656 9.523 1.00 90.25 124 HIS A CA 1
ATOM 909 C C . HIS A 1 124 ? 4.579 -6.329 9.996 1.00 90.25 124 HIS A C 1
ATOM 911 O O . HIS A 1 124 ? 3.786 -5.747 9.265 1.00 90.25 124 HIS A O 1
ATOM 917 N N . LEU A 1 125 ? 4.260 -6.689 11.238 1.00 87.75 125 LEU A N 1
ATOM 918 C CA . LEU A 1 125 ? 3.034 -6.236 11.892 1.00 87.75 125 LEU A CA 1
ATOM 919 C C . LEU A 1 125 ? 3.281 -4.877 12.558 1.00 87.75 125 LEU A C 1
ATOM 921 O O . LEU A 1 125 ? 4.308 -4.674 13.214 1.00 87.75 125 LEU A O 1
ATOM 925 N N . THR A 1 126 ? 2.349 -3.945 12.380 1.00 78.50 126 THR A N 1
ATOM 926 C CA . THR A 1 126 ? 2.347 -2.648 13.070 1.00 78.50 126 THR A CA 1
ATOM 927 C C . THR A 1 126 ? 2.168 -2.861 14.573 1.00 78.50 126 THR A C 1
ATOM 929 O O . THR A 1 126 ? 1.347 -3.675 14.984 1.00 78.50 126 THR A O 1
ATOM 932 N N . ARG A 1 127 ? 2.965 -2.176 15.398 1.00 61.41 127 ARG A N 1
ATOM 933 C CA . ARG A 1 127 ? 2.858 -2.226 16.865 1.00 61.41 127 ARG A CA 1
ATOM 934 C C . ARG A 1 127 ? 1.994 -1.105 17.386 1.00 61.41 127 ARG A C 1
ATOM 936 O O . ARG A 1 127 ? 2.103 -0.005 16.799 1.00 61.41 127 ARG A O 1
#

Sequence (12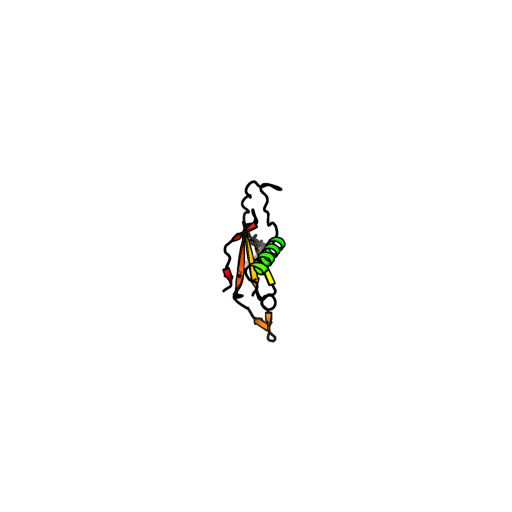7 aa):
MSNVRSGRLLAGLCVVVLGSAATPTRAEPATTPCPPRWGEPGKPLVTSAETAIAIYVAVERDFFPAADPVGFPQVEAVDRGDWWAVFRYRPAEQGADGELLLTSGGGQLSVRIAKCDGAVSDVHLTR

Organism: NCBI:txid4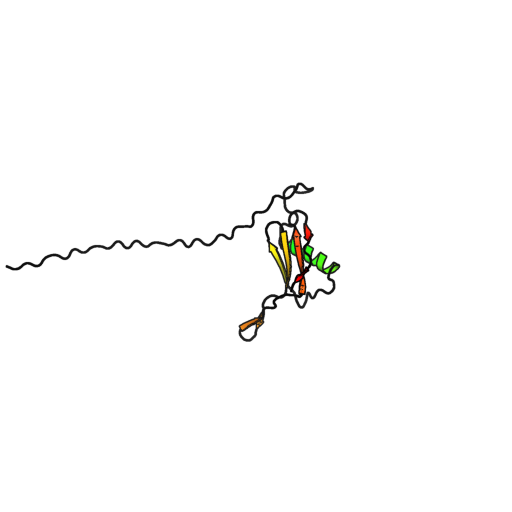24796

Foldseek 3Di:
DDDDDDDDDDDDDDDDPPDDPPDPDPDDAAADFADQDPDDHRFFPAPDFVSLQVLVVVCCVVPPVVDDCPQFVDWGWDDPRQKTWIWTGHDWDQDPVRDTDDDQFDQTWIWIAGGHPRDIDPIDGTD

Radius of gyration: 28.66 Å; Cα contacts (8 Å, |Δi|>4): 178; chains: 1; bounding box: 36×107×46 Å